Protein AF-A0A1Y0Z8M2-F1 (afdb_monomer)

Organism: NCBI:txid270351

Mean predicted aligned error: 17.26 Å

Radius of gyration: 54.61 Å; Cα contacts (8 Å, |Δi|>4): 23; chains: 1; bounding box: 105×29×176 Å

Sequence (165 aa):
MGIDFFASERAARRGDLENGATPEVHPHLAILVRSVVERTARDGLSPVDAGAPPRDWDRLIAHVRAAADEAEATEAEIRRRQAQARSLLRSAHRRLDEAQLYIVAAEDRAQAAQSRAAALIAAAEERAHQAEDAARSALAWLQRTERPETAATASPPVLRARRPG

Foldseek 3Di:
DDDPVVVVVVVVVVVCVVPPPPPPCPVLNVQLVVLLVVVCVVVVPDDADPPHDPVSVVVSVVSSVVSSVVSVVVVVVVVVVVVVVVVVVVVVVVVVVVVVVVVVVVVVVVVVVVVVVVVVVVVVVVVVVVVVVVVVVVVVVVVVVVPPPPPPPPDDDDDDDDDDD

Secondary structure (DSSP, 8-state):
----HHHHHHHHHHHHHHS-------HHHHHHHHHHHHHHHHTTPPP--TT--HHHHHHHHHHHHHHHHHHHHHHHHHHHHHHHHHHHHHHHHHHHHHHHHHHHHHHHHHHHHHHHHHHHHHHHHHHHHHHHHHHHHHHHHHHHHTTTSSSTT-PPP---PPP--

Structure (mmCIF, N/CA/C/O backbone):
data_AF-A0A1Y0Z8M2-F1
#
_entry.id   AF-A0A1Y0Z8M2-F1
#
loop_
_atom_site.group_PDB
_atom_site.id
_atom_site.type_symbol
_atom_site.label_atom_id
_atom_site.label_alt_id
_atom_site.label_comp_id
_atom_site.label_asym_id
_atom_site.label_entity_id
_atom_site.label_seq_id
_atom_site.pdbx_PDB_ins_code
_atom_site.Cartn_x
_atom_site.Cartn_y
_atom_site.Cartn_z
_atom_site.occupancy
_atom_site.B_iso_or_equiv
_atom_site.auth_seq_id
_atom_site.auth_comp_id
_atom_site.auth_asym_id
_atom_site.auth_atom_id
_atom_site.pdbx_PDB_model_num
ATOM 1 N N . MET A 1 1 ? 25.677 -1.700 -78.360 1.00 43.00 1 MET A N 1
ATOM 2 C CA . MET A 1 1 ? 25.775 -0.447 -77.585 1.00 43.00 1 MET A CA 1
ATOM 3 C C . MET A 1 1 ? 25.278 -0.748 -76.183 1.00 43.00 1 MET A C 1
ATOM 5 O O . MET A 1 1 ? 24.105 -1.060 -76.040 1.00 43.00 1 MET A O 1
ATOM 9 N N . GLY A 1 2 ? 26.176 -0.817 -75.197 1.00 48.88 2 GLY A N 1
ATOM 10 C CA . GLY A 1 2 ? 25.817 -1.152 -73.817 1.00 48.88 2 GLY A CA 1
ATOM 11 C C . GLY A 1 2 ? 25.321 0.094 -73.098 1.00 48.88 2 GLY A C 1
ATOM 12 O O . GLY A 1 2 ? 26.045 1.082 -73.036 1.00 48.88 2 GLY A O 1
ATOM 13 N N . ILE A 1 3 ? 24.082 0.064 -72.615 1.00 53.72 3 ILE A N 1
ATOM 14 C CA . ILE A 1 3 ? 23.533 1.123 -71.771 1.00 53.72 3 ILE A CA 1
ATOM 15 C C . ILE A 1 3 ? 24.282 1.034 -70.444 1.00 53.72 3 ILE A C 1
ATOM 17 O O . ILE A 1 3 ? 24.234 0.007 -69.768 1.00 53.72 3 ILE A O 1
ATOM 21 N N . ASP A 1 4 ? 25.032 2.079 -70.116 1.00 62.38 4 ASP A N 1
ATOM 22 C CA . ASP A 1 4 ? 25.839 2.135 -68.907 1.00 62.38 4 ASP A CA 1
ATOM 23 C C . ASP A 1 4 ? 24.896 2.236 -67.695 1.00 62.38 4 ASP A C 1
ATOM 25 O O . ASP A 1 4 ? 24.341 3.294 -67.388 1.00 62.38 4 ASP A O 1
ATOM 29 N N . PHE A 1 5 ? 24.641 1.096 -67.050 1.00 53.62 5 PHE A N 1
ATOM 30 C CA . PHE A 1 5 ? 23.695 0.934 -65.938 1.00 53.62 5 PHE A CA 1
ATOM 31 C C . PHE A 1 5 ? 23.942 1.962 -64.820 1.00 53.62 5 PHE A C 1
ATOM 33 O O . PHE A 1 5 ? 23.007 2.534 -64.261 1.00 53.62 5 PHE A O 1
ATOM 40 N N . PHE A 1 6 ? 25.211 2.299 -64.578 1.00 48.34 6 PHE A N 1
ATOM 41 C CA . PHE A 1 6 ? 25.618 3.289 -63.583 1.00 48.34 6 PHE A CA 1
ATOM 42 C C . PHE A 1 6 ? 25.370 4.741 -64.012 1.00 48.34 6 PHE A C 1
ATOM 44 O O . PHE A 1 6 ? 25.304 5.637 -63.168 1.00 48.34 6 PHE A O 1
ATOM 51 N N . ALA A 1 7 ? 25.240 5.016 -65.311 1.00 59.31 7 ALA A N 1
ATOM 52 C CA . ALA A 1 7 ? 24.774 6.314 -65.794 1.00 59.31 7 ALA A CA 1
ATOM 53 C C . ALA A 1 7 ? 23.256 6.451 -65.598 1.00 59.31 7 ALA A C 1
ATOM 55 O O . ALA A 1 7 ? 22.792 7.513 -65.187 1.00 59.31 7 ALA A O 1
ATOM 56 N N . SER A 1 8 ? 22.509 5.360 -65.797 1.00 52.97 8 SER A N 1
ATOM 57 C CA . SER A 1 8 ? 21.056 5.314 -65.586 1.00 52.97 8 SER A CA 1
ATOM 58 C C . SER A 1 8 ? 20.680 5.484 -64.108 1.00 52.97 8 SER A C 1
ATOM 60 O O . SER A 1 8 ? 19.805 6.283 -63.786 1.00 52.97 8 SER A O 1
ATOM 62 N N . GLU A 1 9 ? 21.399 4.823 -63.198 1.00 54.69 9 GLU A N 1
ATOM 63 C CA . GLU A 1 9 ? 21.220 4.980 -61.744 1.00 54.69 9 GLU A CA 1
ATOM 64 C C . GLU A 1 9 ? 21.574 6.394 -61.250 1.00 54.69 9 GLU A C 1
ATOM 66 O O . GLU A 1 9 ? 20.886 6.963 -60.400 1.00 54.69 9 GLU A O 1
ATOM 71 N N . ARG A 1 10 ? 22.620 7.018 -61.812 1.00 59.66 10 ARG A N 1
ATOM 72 C CA . ARG A 1 10 ? 22.977 8.409 -61.477 1.00 59.66 10 ARG A CA 1
ATOM 73 C C . ARG A 1 10 ? 21.950 9.417 -61.990 1.00 59.66 10 ARG A C 1
ATOM 75 O O . ARG A 1 10 ? 21.707 10.413 -61.312 1.00 59.66 10 ARG A O 1
ATOM 82 N N . ALA A 1 11 ? 21.345 9.165 -63.149 1.00 55.81 11 ALA A N 1
ATOM 83 C CA . ALA A 1 11 ? 20.264 9.992 -63.677 1.00 55.81 11 ALA A CA 1
ATOM 84 C C . ALA A 1 11 ? 18.986 9.861 -62.830 1.00 55.81 11 ALA A C 1
ATOM 86 O O . ALA A 1 11 ? 18.366 10.876 -62.522 1.00 55.81 11 ALA A O 1
ATOM 87 N N . ALA A 1 12 ? 18.652 8.646 -62.379 1.00 53.41 12 ALA A N 1
ATOM 88 C 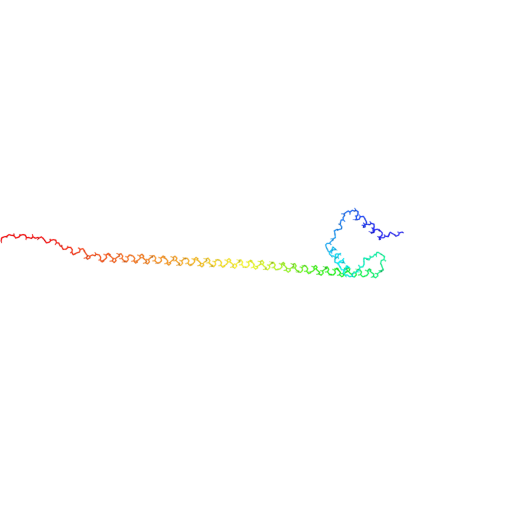CA . ALA A 1 12 ? 17.501 8.393 -61.511 1.00 53.41 12 ALA A CA 1
ATOM 89 C C . ALA A 1 12 ? 17.616 9.134 -60.165 1.00 53.41 12 ALA A C 1
ATOM 91 O O . ALA A 1 12 ? 16.703 9.858 -59.777 1.00 53.41 12 ALA A O 1
ATOM 92 N N . ARG A 1 13 ? 18.786 9.079 -59.511 1.00 53.00 13 ARG A N 1
ATOM 93 C CA . ARG A 1 13 ? 19.020 9.800 -58.243 1.00 53.00 13 ARG A CA 1
ATOM 94 C C . ARG A 1 13 ? 19.018 11.323 -58.375 1.00 53.00 13 ARG A C 1
ATOM 96 O O . ARG A 1 13 ? 18.787 12.014 -57.389 1.00 53.00 13 ARG A O 1
ATOM 103 N N . ARG A 1 14 ? 19.303 11.858 -59.567 1.00 47.12 14 ARG A N 1
ATOM 104 C CA . ARG A 1 14 ? 19.239 13.305 -59.818 1.00 47.12 14 ARG A CA 1
ATOM 105 C C . ARG A 1 14 ? 17.790 13.789 -59.934 1.00 47.12 14 ARG A C 1
ATOM 107 O O . ARG A 1 14 ? 17.505 14.886 -59.475 1.00 47.12 14 ARG A O 1
ATOM 114 N N . GLY A 1 15 ? 16.893 12.954 -60.468 1.00 46.19 15 GLY A N 1
ATOM 115 C CA . GLY A 1 15 ? 15.453 13.236 -60.521 1.00 46.19 15 GLY A CA 1
ATOM 116 C C . GLY A 1 15 ? 14.773 13.210 -59.147 1.00 46.19 15 GLY A C 1
ATOM 117 O O . GLY A 1 15 ? 13.904 14.037 -58.879 1.00 46.19 15 GLY A O 1
ATOM 118 N N . ASP A 1 16 ? 15.225 12.335 -58.244 1.00 44.75 16 ASP A N 1
ATOM 119 C CA . ASP A 1 16 ? 14.683 12.222 -56.878 1.00 44.75 16 ASP A CA 1
ATOM 120 C C . ASP A 1 16 ? 15.095 13.366 -55.935 1.00 44.75 16 ASP A C 1
ATOM 122 O O . ASP A 1 16 ? 14.507 13.523 -54.872 1.00 44.75 16 ASP A O 1
ATOM 126 N N . LEU A 1 17 ? 16.089 14.184 -56.303 1.00 45.94 17 LEU A N 1
ATOM 127 C CA . LEU A 1 17 ? 16.450 15.400 -55.559 1.00 45.94 17 LEU A CA 1
ATOM 128 C C . LEU A 1 17 ? 15.701 16.648 -56.060 1.00 45.94 17 LEU A C 1
ATOM 130 O O . LEU 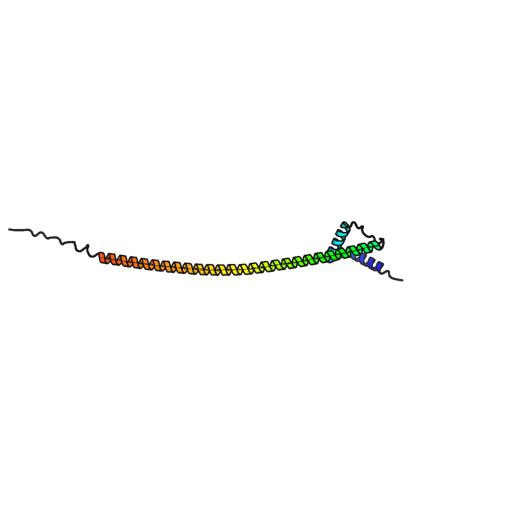A 1 17 ? 15.609 17.631 -55.327 1.00 45.94 17 LEU A O 1
ATOM 134 N N . GLU A 1 18 ? 15.172 16.623 -57.289 1.00 45.62 18 GLU A N 1
ATOM 135 C CA . GLU A 1 18 ? 14.384 17.723 -57.870 1.00 45.62 18 GLU A CA 1
ATOM 136 C C . GLU A 1 18 ? 12.892 17.620 -57.519 1.00 45.62 18 GLU A C 1
ATOM 138 O O . GLU A 1 18 ? 12.228 18.638 -57.323 1.00 45.62 18 GLU A O 1
ATOM 143 N N . ASN A 1 19 ? 12.374 16.403 -57.342 1.00 40.06 19 ASN A N 1
ATOM 144 C CA . ASN A 1 19 ? 11.114 16.177 -56.643 1.00 40.06 19 ASN A CA 1
ATOM 145 C C . ASN A 1 19 ? 11.421 16.110 -55.151 1.00 40.06 19 ASN A C 1
ATOM 147 O O . ASN A 1 19 ? 12.107 15.194 -54.731 1.00 40.06 19 ASN A O 1
ATOM 151 N N . GLY A 1 20 ? 10.927 17.054 -54.347 1.00 40.16 20 GLY A N 1
ATOM 152 C CA . GLY A 1 20 ? 11.180 17.166 -52.901 1.00 40.16 20 GLY A CA 1
ATOM 153 C C . GLY A 1 20 ? 10.669 16.012 -52.020 1.00 40.16 20 GLY A C 1
ATOM 154 O O . GLY A 1 20 ? 10.135 16.256 -50.940 1.00 40.16 20 GLY A O 1
ATOM 155 N N . ALA A 1 21 ? 10.823 14.763 -52.449 1.00 42.16 21 ALA A N 1
ATOM 156 C CA . ALA A 1 21 ? 10.791 13.598 -51.596 1.00 42.16 21 ALA A CA 1
ATOM 157 C C . ALA A 1 21 ? 12.076 13.615 -50.767 1.00 42.16 21 ALA A C 1
ATOM 159 O O . ALA A 1 21 ? 13.117 13.092 -51.161 1.00 42.16 21 ALA A O 1
ATOM 160 N N . THR A 1 22 ? 12.009 14.240 -49.592 1.00 43.69 22 THR A N 1
ATOM 161 C CA . THR A 1 22 ? 12.954 13.916 -48.525 1.00 43.69 22 THR A CA 1
ATOM 162 C C . THR A 1 22 ? 12.969 12.394 -48.419 1.00 43.69 22 THR A C 1
ATOM 164 O O . THR A 1 22 ? 11.898 11.832 -48.163 1.00 43.69 22 THR A O 1
ATOM 167 N N . PRO A 1 23 ? 14.105 11.709 -48.652 1.00 51.00 23 PRO A N 1
ATOM 168 C CA . PRO A 1 23 ? 14.139 10.276 -48.443 1.00 51.00 23 PRO A CA 1
ATOM 169 C C . PRO A 1 23 ? 13.684 10.064 -47.003 1.00 51.00 23 PRO A C 1
ATOM 171 O O . PRO A 1 23 ? 14.229 10.698 -46.096 1.00 51.00 23 PRO A O 1
ATOM 174 N N . GLU A 1 24 ? 12.645 9.254 -46.789 1.00 48.84 24 GLU A N 1
ATOM 175 C CA . GLU A 1 24 ? 12.340 8.736 -45.461 1.00 48.84 24 GLU A CA 1
ATOM 176 C C . GLU A 1 24 ? 13.576 7.946 -45.047 1.00 48.84 24 GLU A C 1
ATOM 178 O O . GLU A 1 24 ? 13.742 6.766 -45.361 1.00 48.84 24 GLU A O 1
ATOM 183 N N . VAL A 1 25 ? 14.526 8.642 -44.425 1.00 53.25 25 VAL A N 1
ATOM 184 C CA . VAL A 1 25 ? 15.714 8.031 -43.869 1.00 53.25 25 VAL A CA 1
ATOM 185 C C . VAL A 1 25 ? 15.176 7.185 -42.736 1.00 53.25 25 VAL A C 1
ATOM 187 O O . VAL A 1 25 ? 14.870 7.691 -41.656 1.00 53.25 25 VAL A O 1
ATOM 190 N N . HIS A 1 26 ? 14.990 5.900 -43.033 1.00 54.88 26 HIS A N 1
ATOM 191 C CA . HIS A 1 26 ? 14.544 4.899 -42.083 1.00 54.88 26 HIS A CA 1
ATOM 192 C C . HIS A 1 26 ? 15.325 5.136 -40.781 1.00 54.88 26 HIS A C 1
ATOM 194 O O . HIS A 1 26 ? 16.544 5.299 -40.854 1.00 54.88 26 HIS A O 1
ATOM 200 N N . PRO A 1 27 ? 14.692 5.213 -39.600 1.00 63.28 27 PRO A N 1
ATOM 201 C CA . PRO A 1 27 ? 15.346 5.694 -38.377 1.00 63.28 27 PRO A CA 1
ATOM 202 C C . PRO A 1 27 ? 16.666 4.968 -38.063 1.00 63.28 27 PRO A C 1
ATOM 204 O O . PRO A 1 27 ? 17.610 5.586 -37.578 1.00 63.28 27 PRO A O 1
ATOM 207 N N . HIS A 1 28 ? 16.780 3.691 -38.442 1.00 58.62 28 HIS A N 1
ATOM 208 C CA . HIS A 1 28 ? 18.038 2.943 -38.400 1.00 58.62 28 HIS A CA 1
ATOM 209 C C . HIS A 1 28 ? 19.130 3.541 -39.297 1.00 58.62 28 HIS A C 1
ATOM 211 O O . HIS A 1 28 ? 20.245 3.731 -38.833 1.00 58.62 28 HIS A O 1
ATOM 217 N N . LEU A 1 29 ? 18.832 3.903 -40.546 1.00 67.69 29 LEU A N 1
ATOM 218 C CA . LEU A 1 29 ? 19.782 4.556 -41.454 1.00 67.69 29 LEU A CA 1
ATOM 219 C C . LEU A 1 29 ? 20.247 5.912 -40.916 1.00 67.69 29 LEU A C 1
ATOM 221 O O . LEU A 1 29 ? 21.427 6.226 -41.027 1.00 67.69 29 LEU A O 1
ATOM 225 N N . ALA A 1 30 ? 19.368 6.690 -40.281 1.00 71.75 30 ALA A N 1
ATOM 226 C CA . ALA A 1 30 ? 19.747 7.977 -39.694 1.00 71.75 30 ALA A CA 1
ATOM 227 C C . ALA A 1 30 ? 20.738 7.797 -38.531 1.00 71.75 30 ALA A C 1
ATOM 229 O O . ALA A 1 30 ? 21.724 8.528 -38.424 1.00 71.75 30 ALA A O 1
ATOM 230 N N . ILE A 1 31 ? 20.503 6.788 -37.686 1.00 73.50 31 ILE A N 1
ATOM 231 C CA . ILE A 1 31 ? 21.391 6.427 -36.573 1.00 73.50 31 ILE A CA 1
ATOM 232 C C . ILE A 1 31 ? 22.732 5.906 -37.098 1.00 73.50 31 ILE A C 1
ATOM 234 O O . ILE A 1 31 ? 23.782 6.316 -36.605 1.00 73.50 31 ILE A O 1
ATOM 238 N N . LEU A 1 32 ? 22.707 5.056 -38.126 1.00 69.38 32 LEU A N 1
ATOM 239 C CA . LEU A 1 32 ? 23.904 4.520 -38.773 1.00 69.38 32 LEU A CA 1
ATOM 240 C C . LEU A 1 32 ? 24.751 5.625 -39.397 1.00 69.38 32 LEU A C 1
ATOM 242 O O . LEU A 1 32 ? 25.940 5.715 -39.111 1.00 69.38 32 LEU A O 1
ATOM 246 N N . VAL A 1 33 ? 24.139 6.505 -40.192 1.00 74.75 33 VAL A N 1
ATOM 247 C CA . VAL A 1 33 ? 24.823 7.645 -40.817 1.00 74.75 33 VAL A CA 1
ATOM 248 C C . VAL A 1 33 ? 25.433 8.547 -39.750 1.00 74.75 33 VAL A C 1
ATOM 250 O O . VAL A 1 33 ? 26.597 8.922 -39.864 1.00 74.75 33 VAL A O 1
ATOM 253 N N . ARG A 1 34 ? 24.698 8.844 -38.673 1.00 75.75 34 ARG A N 1
ATOM 254 C CA . ARG A 1 34 ? 25.226 9.643 -37.564 1.00 75.75 34 ARG A CA 1
ATOM 255 C C . ARG A 1 34 ? 26.402 8.957 -36.858 1.00 75.75 34 ARG A C 1
ATOM 257 O O . ARG A 1 34 ? 27.405 9.618 -36.609 1.00 75.75 34 ARG A O 1
ATOM 264 N N . SER A 1 35 ? 26.307 7.658 -36.572 1.00 70.75 35 SER A N 1
ATOM 265 C CA . SER A 1 35 ? 27.380 6.884 -35.929 1.00 70.75 35 SER A CA 1
ATOM 266 C C . SER A 1 35 ? 28.639 6.831 -36.803 1.00 70.75 35 SER A C 1
ATOM 268 O O . SER A 1 35 ? 29.742 7.098 -36.327 1.00 70.75 35 SER A O 1
ATOM 270 N N . VAL A 1 36 ? 28.473 6.610 -38.112 1.00 71.75 36 VAL A N 1
ATOM 271 C CA . VAL A 1 36 ? 29.564 6.662 -39.097 1.00 71.75 36 VAL A CA 1
ATOM 272 C C . VAL A 1 36 ? 30.214 8.043 -39.125 1.00 71.75 36 VAL A C 1
ATOM 274 O O . VAL A 1 36 ? 31.437 8.128 -39.094 1.00 71.75 36 VAL A O 1
ATOM 277 N N . VAL A 1 37 ? 29.432 9.126 -39.139 1.00 72.62 37 VAL A N 1
ATOM 278 C CA . VAL A 1 37 ? 29.959 10.503 -39.143 1.00 72.62 37 VAL A CA 1
ATOM 279 C C . VAL A 1 37 ? 30.726 10.814 -37.854 1.00 72.62 37 VAL A C 1
ATOM 281 O O . VAL A 1 37 ? 31.843 11.326 -37.916 1.00 72.62 37 VAL A O 1
ATOM 284 N N . GLU A 1 38 ? 30.173 10.472 -36.688 1.00 74.31 38 GLU A N 1
ATOM 285 C CA . GLU A 1 38 ? 30.825 10.699 -35.391 1.00 74.31 38 GLU A CA 1
ATOM 286 C C . GLU A 1 38 ? 32.130 9.904 -35.256 1.00 74.31 38 GLU A C 1
ATOM 288 O O . GLU A 1 38 ? 33.116 10.405 -34.708 1.00 74.31 38 GLU A O 1
ATOM 293 N N . ARG A 1 39 ? 32.169 8.680 -35.782 1.00 67.75 39 ARG A N 1
ATOM 294 C CA . ARG A 1 39 ? 33.352 7.821 -35.728 1.00 67.75 39 ARG A CA 1
ATOM 295 C C . ARG A 1 39 ? 34.405 8.211 -36.774 1.00 67.75 39 ARG A C 1
ATOM 297 O O . ARG A 1 39 ? 35.587 8.246 -36.448 1.00 67.75 39 ARG A O 1
ATOM 304 N N . THR A 1 40 ? 33.991 8.630 -37.970 1.00 67.50 40 THR A N 1
ATOM 305 C CA . THR A 1 40 ? 34.881 9.186 -39.010 1.00 67.50 40 THR A CA 1
ATOM 306 C C . THR A 1 40 ? 35.575 10.450 -38.493 1.00 67.50 40 THR A C 1
ATOM 308 O O . THR A 1 40 ? 36.778 10.623 -38.697 1.00 67.50 40 THR A O 1
ATOM 311 N N . ALA A 1 41 ? 34.845 11.289 -37.748 1.00 68.44 41 ALA A N 1
ATOM 312 C CA . ALA A 1 41 ? 35.386 12.476 -37.090 1.00 68.44 41 ALA A CA 1
ATOM 313 C C . ALA A 1 41 ? 36.370 12.144 -35.951 1.00 68.44 41 ALA A C 1
ATOM 315 O O . ALA A 1 41 ? 37.373 12.840 -35.802 1.00 68.44 41 ALA A O 1
ATOM 316 N N . ARG A 1 42 ? 36.125 11.081 -35.166 1.00 68.19 42 ARG A N 1
ATOM 317 C CA . ARG A 1 42 ? 37.069 10.609 -34.129 1.00 68.19 42 ARG A CA 1
ATOM 318 C C . ARG A 1 42 ? 38.348 10.015 -34.716 1.00 68.19 42 ARG A C 1
ATOM 320 O O . ARG A 1 42 ? 39.422 10.257 -34.175 1.00 68.19 42 ARG A O 1
ATOM 327 N N . ASP A 1 43 ? 38.230 9.275 -35.814 1.00 68.94 43 ASP A N 1
ATOM 328 C CA . ASP A 1 43 ? 39.348 8.558 -36.439 1.00 68.94 43 ASP A CA 1
ATOM 329 C C . ASP A 1 43 ? 40.132 9.424 -37.450 1.00 68.94 43 ASP A C 1
ATOM 331 O O . ASP A 1 43 ? 41.113 8.957 -38.034 1.00 68.94 43 ASP A O 1
ATOM 335 N N . GLY A 1 44 ? 39.719 10.681 -37.664 1.00 63.50 44 GLY A N 1
ATOM 336 C CA . GLY A 1 44 ? 40.411 11.649 -38.524 1.00 63.50 44 GLY A CA 1
ATOM 337 C C . GLY A 1 44 ? 40.425 11.273 -40.009 1.00 63.50 44 GLY A C 1
ATOM 338 O O . GLY A 1 44 ? 41.355 11.631 -40.732 1.00 63.50 44 GLY A O 1
ATOM 339 N N . LEU A 1 45 ? 39.429 10.515 -40.469 1.00 60.88 45 LEU A N 1
ATOM 340 C CA . LEU A 1 45 ? 39.354 10.042 -41.850 1.00 60.88 45 LEU A CA 1
ATOM 341 C C . LEU A 1 45 ? 38.842 11.160 -42.768 1.00 60.88 45 LEU A C 1
ATOM 343 O O . LEU A 1 45 ? 37.785 11.735 -42.517 1.00 60.88 45 LEU A O 1
ATOM 347 N N . SER A 1 46 ? 39.582 11.466 -43.841 1.00 58.69 46 SER A N 1
ATOM 348 C CA . SER A 1 46 ? 39.098 12.393 -44.874 1.00 58.69 46 SER A CA 1
ATOM 349 C C . SER A 1 46 ? 37.943 11.774 -45.670 1.00 58.69 46 SER A C 1
ATOM 351 O O . SER A 1 46 ? 37.946 10.556 -45.877 1.00 58.69 46 SER A O 1
ATOM 353 N N . PRO A 1 47 ? 36.974 12.587 -46.138 1.00 59.38 47 PRO A N 1
ATOM 354 C CA . PRO A 1 47 ? 35.929 12.128 -47.046 1.00 59.38 47 PRO A CA 1
ATOM 355 C C . PRO A 1 47 ? 36.556 11.415 -48.248 1.00 59.38 47 PRO A C 1
ATOM 357 O O . PRO A 1 47 ? 37.449 11.953 -48.898 1.00 59.38 47 PRO A O 1
ATOM 360 N N . VAL A 1 48 ? 36.123 10.183 -48.513 1.00 58.09 48 VAL A N 1
ATOM 361 C CA . VAL A 1 48 ? 36.637 9.389 -49.633 1.00 58.09 48 VAL A CA 1
ATOM 362 C C . VAL A 1 48 ? 35.996 9.912 -50.919 1.00 58.09 48 VA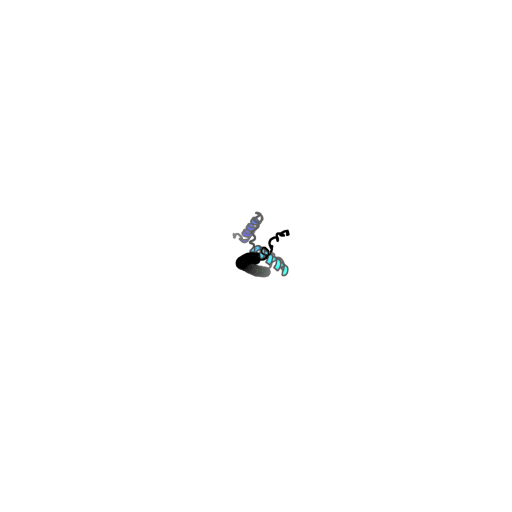L A C 1
ATOM 364 O O . VAL A 1 48 ? 34.805 9.705 -51.151 1.00 58.09 48 VAL A O 1
ATOM 367 N N . ASP A 1 49 ? 36.776 10.612 -51.744 1.00 58.69 49 ASP A N 1
ATOM 368 C CA . ASP A 1 49 ? 36.345 11.064 -53.069 1.00 58.69 49 ASP A CA 1
ATOM 369 C C . ASP A 1 49 ? 36.176 9.882 -54.036 1.00 58.69 49 ASP A C 1
ATOM 371 O O . ASP A 1 49 ? 36.838 8.851 -53.926 1.00 58.69 49 ASP A O 1
ATOM 375 N N . ALA A 1 50 ? 35.338 10.050 -55.063 1.00 57.31 50 ALA A N 1
ATOM 376 C CA . ALA A 1 50 ? 35.066 9.019 -56.075 1.00 57.31 50 ALA A CA 1
ATOM 377 C C . ALA A 1 50 ? 36.318 8.525 -56.844 1.00 57.31 50 ALA A C 1
ATOM 379 O O . ALA A 1 50 ? 36.254 7.497 -57.515 1.00 57.31 50 ALA A O 1
ATOM 380 N N . GLY A 1 51 ? 37.443 9.247 -56.755 1.00 56.94 51 GLY A N 1
ATOM 381 C CA . GLY A 1 51 ? 38.744 8.878 -57.326 1.00 56.94 51 GLY A CA 1
ATOM 382 C C . GLY A 1 51 ? 39.724 8.226 -56.343 1.00 56.94 51 GLY A C 1
ATOM 383 O O . GLY A 1 51 ? 40.885 8.029 -56.702 1.00 56.94 51 GLY A O 1
ATOM 384 N N . ALA A 1 52 ? 39.303 7.925 -55.112 1.00 57.94 52 ALA A N 1
ATOM 385 C CA . ALA A 1 52 ? 40.175 7.352 -54.094 1.00 57.94 52 ALA A CA 1
ATOM 386 C C . ALA A 1 52 ? 40.625 5.920 -54.448 1.00 57.94 52 ALA A C 1
ATOM 388 O O . ALA A 1 52 ? 39.842 5.142 -55.013 1.00 57.94 52 ALA A O 1
ATOM 389 N N . PRO A 1 53 ? 41.874 5.543 -54.114 1.00 60.47 53 PRO A N 1
ATOM 390 C CA . PRO A 1 53 ? 42.389 4.211 -54.391 1.00 60.47 53 PRO A CA 1
ATOM 391 C C . PRO A 1 53 ? 41.566 3.127 -53.660 1.00 60.47 53 PRO A C 1
ATOM 393 O O . PRO A 1 53 ? 41.075 3.363 -52.557 1.00 60.47 53 PRO A O 1
ATOM 396 N N . PRO A 1 54 ? 41.448 1.903 -54.216 1.00 63.56 54 PRO A N 1
ATOM 397 C CA . PRO A 1 54 ? 40.572 0.841 -53.692 1.00 63.56 54 PRO A CA 1
ATOM 398 C C . PRO A 1 54 ? 40.710 0.529 -52.190 1.00 63.56 54 PRO A C 1
ATOM 400 O O . PRO A 1 54 ? 39.727 0.185 -51.542 1.00 63.56 54 PRO A O 1
ATOM 403 N N . ARG A 1 55 ? 41.908 0.701 -51.613 1.00 63.50 55 ARG A N 1
ATOM 404 C CA . ARG A 1 55 ? 42.174 0.460 -50.181 1.00 63.50 55 ARG A CA 1
ATOM 405 C C . ARG A 1 55 ? 41.421 1.417 -49.247 1.00 63.50 55 ARG A C 1
ATOM 407 O O . ARG A 1 55 ? 41.120 1.041 -48.116 1.00 63.50 55 ARG A O 1
ATOM 414 N N . ASP A 1 56 ? 41.095 2.621 -49.711 1.00 70.62 56 ASP A N 1
ATOM 415 C CA . ASP A 1 56 ? 40.351 3.604 -48.916 1.00 70.62 56 ASP A CA 1
ATOM 416 C C . ASP A 1 56 ? 38.853 3.263 -48.863 1.00 70.62 56 ASP A C 1
ATOM 418 O O . ASP A 1 56 ? 38.195 3.501 -47.848 1.00 70.62 56 ASP A O 1
ATOM 422 N N . TRP A 1 57 ? 38.335 2.589 -49.898 1.00 76.75 57 TRP A N 1
ATOM 423 C CA . TRP A 1 57 ? 36.979 2.034 -49.910 1.00 76.75 57 TRP A CA 1
ATOM 424 C C . TRP A 1 57 ? 36.824 0.861 -48.944 1.00 76.75 57 TRP A C 1
ATOM 426 O O . TRP A 1 57 ? 35.848 0.824 -48.197 1.00 76.75 57 TRP A O 1
ATOM 436 N N . ASP A 1 58 ? 37.796 -0.054 -48.888 1.00 80.19 58 ASP A N 1
ATOM 437 C CA . ASP A 1 58 ? 37.779 -1.166 -47.926 1.00 80.19 58 ASP A CA 1
ATOM 438 C C . ASP A 1 58 ? 37.762 -0.655 -46.478 1.00 80.19 58 ASP A C 1
ATOM 440 O O . ASP A 1 58 ? 37.008 -1.156 -45.636 1.00 80.19 58 ASP A O 1
ATOM 444 N N . ARG A 1 59 ? 38.546 0.395 -46.192 1.00 79.69 59 ARG A N 1
ATOM 445 C CA . ARG A 1 59 ? 38.581 1.044 -44.875 1.00 79.69 59 ARG A CA 1
ATOM 446 C C . ARG A 1 59 ? 37.242 1.694 -44.526 1.00 79.69 59 ARG A C 1
ATOM 448 O O . ARG A 1 59 ? 36.776 1.535 -43.399 1.00 79.69 59 ARG A O 1
ATOM 455 N N . LEU A 1 60 ? 36.609 2.383 -45.476 1.00 80.38 60 LEU A N 1
ATOM 456 C CA . LEU A 1 60 ? 35.289 2.985 -45.279 1.00 80.38 60 LEU A CA 1
ATOM 457 C C . LEU A 1 60 ? 34.208 1.918 -45.058 1.00 80.38 60 LEU A C 1
ATOM 459 O O . LEU A 1 60 ? 33.400 2.044 -44.141 1.00 80.38 60 LEU A O 1
ATOM 463 N N . ILE A 1 61 ? 34.216 0.839 -45.845 1.00 82.56 61 ILE A N 1
ATOM 464 C CA . ILE A 1 61 ? 33.272 -0.278 -45.694 1.00 82.56 61 ILE A CA 1
ATOM 465 C C . ILE A 1 61 ? 33.434 -0.933 -44.318 1.00 82.56 61 ILE A C 1
ATOM 467 O O . ILE A 1 61 ? 32.434 -1.197 -43.649 1.00 82.56 61 ILE A O 1
ATOM 471 N N . ALA A 1 62 ? 34.670 -1.162 -43.865 1.00 83.81 62 ALA A N 1
ATOM 472 C CA . ALA A 1 62 ? 34.935 -1.688 -42.526 1.00 83.81 62 ALA A CA 1
ATOM 473 C C . ALA A 1 62 ? 34.404 -0.750 -41.430 1.00 83.81 62 ALA A C 1
ATOM 475 O O . ALA A 1 62 ? 33.820 -1.208 -40.449 1.00 83.81 62 ALA A O 1
ATOM 476 N N . HIS A 1 63 ? 34.546 0.561 -41.622 1.00 80.56 63 HIS A N 1
ATOM 477 C CA . HIS A 1 63 ? 34.073 1.569 -40.681 1.00 80.56 63 HIS A CA 1
ATOM 478 C C . HIS A 1 63 ? 32.541 1.635 -40.608 1.00 80.56 63 HIS A C 1
ATOM 480 O O . HIS A 1 63 ? 31.977 1.673 -39.516 1.00 80.56 63 HIS A O 1
ATOM 486 N N . VAL A 1 64 ? 31.858 1.588 -41.757 1.00 85.38 64 VAL A N 1
ATOM 487 C CA . VAL A 1 64 ? 30.390 1.538 -41.824 1.00 85.38 64 VAL A CA 1
ATOM 488 C C . VAL A 1 64 ? 29.853 0.262 -41.183 1.00 85.38 64 VAL A C 1
ATOM 490 O O . VAL A 1 64 ? 28.883 0.332 -40.433 1.00 85.38 64 VAL A O 1
ATOM 493 N N . ARG A 1 65 ? 30.498 -0.889 -41.415 1.00 86.25 65 ARG A N 1
ATOM 494 C CA . ARG A 1 65 ? 30.130 -2.155 -40.758 1.00 86.25 65 ARG A CA 1
ATOM 495 C C . ARG A 1 65 ? 30.282 -2.068 -39.241 1.00 86.25 65 ARG A C 1
ATOM 497 O O . ARG A 1 65 ? 29.336 -2.372 -38.530 1.00 86.25 65 ARG A O 1
ATOM 504 N N . ALA A 1 66 ? 31.409 -1.556 -38.753 1.00 84.75 66 ALA A N 1
ATOM 505 C CA . ALA A 1 66 ? 31.635 -1.404 -37.318 1.00 84.75 66 ALA A CA 1
ATOM 506 C C . ALA A 1 66 ? 30.646 -0.419 -36.663 1.00 84.75 66 ALA A C 1
ATOM 508 O O . ALA A 1 66 ? 30.151 -0.668 -35.566 1.00 84.75 66 ALA A O 1
ATOM 509 N N . ALA A 1 67 ? 30.313 0.683 -37.343 1.00 81.31 67 ALA A N 1
ATOM 510 C CA . ALA A 1 67 ? 29.277 1.609 -36.888 1.00 81.31 67 ALA A CA 1
ATOM 511 C C . ALA A 1 67 ? 27.878 0.970 -36.891 1.00 81.31 67 ALA A C 1
ATOM 513 O O . ALA A 1 67 ? 27.052 1.311 -36.042 1.00 81.31 67 ALA A O 1
ATOM 514 N N . ALA A 1 68 ? 27.617 0.045 -37.820 1.00 83.31 68 ALA A N 1
ATOM 515 C CA . ALA A 1 68 ? 26.379 -0.718 -37.854 1.00 83.31 68 ALA A CA 1
ATOM 516 C C . ALA A 1 68 ? 26.249 -1.705 -36.703 1.00 83.31 68 ALA A C 1
ATOM 518 O O . ALA A 1 68 ? 25.220 -1.696 -36.025 1.00 83.31 68 ALA A O 1
ATOM 519 N N . ASP A 1 69 ? 27.312 -2.448 -36.415 1.00 87.00 69 ASP A N 1
ATOM 520 C CA . ASP A 1 69 ? 27.359 -3.362 -35.274 1.00 87.00 69 ASP A CA 1
ATOM 521 C C . ASP A 1 69 ? 27.163 -2.599 -33.946 1.00 87.00 69 ASP A C 1
ATOM 523 O O . ASP A 1 69 ? 26.421 -3.034 -33.063 1.00 87.00 69 ASP A O 1
ATOM 527 N N . GLU A 1 70 ? 27.765 -1.411 -33.807 1.00 86.56 70 GLU A N 1
ATOM 528 C CA . GLU A 1 70 ? 27.589 -0.548 -32.628 1.00 86.56 70 GLU A CA 1
ATOM 529 C C . GLU A 1 70 ? 26.171 0.021 -32.501 1.00 86.56 70 GLU A C 1
ATOM 531 O O . GLU A 1 70 ? 25.634 0.113 -31.390 1.00 86.56 70 GLU A O 1
ATOM 536 N N . ALA A 1 71 ? 25.551 0.406 -33.619 1.00 84.94 71 ALA A N 1
ATOM 537 C CA . ALA A 1 71 ? 24.173 0.886 -33.626 1.00 84.94 71 ALA A CA 1
ATOM 538 C C . ALA A 1 71 ? 23.200 -0.229 -33.218 1.00 84.94 71 ALA A C 1
ATOM 540 O O . ALA A 1 71 ? 22.332 0.002 -32.374 1.00 84.94 71 ALA A O 1
ATOM 541 N N . GLU A 1 72 ? 23.384 -1.442 -33.746 1.00 87.00 72 GLU A N 1
ATOM 542 C CA . GLU A 1 72 ? 22.577 -2.606 -33.375 1.00 87.00 72 GLU A CA 1
ATOM 543 C C . GLU A 1 72 ? 22.762 -2.968 -31.893 1.00 87.00 72 GLU A C 1
ATOM 545 O O . GLU A 1 72 ? 21.777 -3.160 -31.173 1.00 87.00 72 GLU A O 1
ATOM 550 N N . ALA A 1 73 ? 24.004 -2.970 -31.396 1.00 89.81 73 ALA A N 1
ATOM 551 C CA . ALA A 1 73 ? 24.295 -3.219 -29.985 1.00 89.81 73 ALA A CA 1
ATOM 552 C C . ALA A 1 73 ? 23.656 -2.164 -29.064 1.00 89.81 73 ALA A C 1
ATOM 554 O O . ALA A 1 73 ? 23.070 -2.498 -28.028 1.00 89.81 73 ALA A O 1
ATOM 555 N N . THR A 1 74 ? 23.723 -0.889 -29.455 1.00 90.44 74 THR A N 1
ATOM 556 C CA . THR A 1 74 ? 23.095 0.214 -28.714 1.00 90.44 74 THR A CA 1
ATOM 557 C C . THR A 1 74 ? 21.582 0.049 -28.674 1.00 90.44 74 THR A C 1
ATOM 559 O O . THR A 1 74 ? 20.957 0.215 -27.624 1.00 90.44 74 THR A O 1
ATOM 562 N N . GLU A 1 75 ? 20.973 -0.311 -29.798 1.00 89.12 75 GLU A N 1
ATOM 563 C CA . GLU A 1 75 ? 19.537 -0.520 -29.863 1.00 89.12 75 GLU A CA 1
ATOM 564 C C . GLU A 1 75 ? 19.091 -1.729 -29.033 1.00 89.12 75 GLU A C 1
ATOM 566 O O . GLU A 1 75 ? 18.098 -1.644 -28.304 1.00 89.12 75 GLU A O 1
ATOM 571 N N . ALA A 1 76 ? 19.845 -2.829 -29.071 1.00 93.00 76 ALA A N 1
ATOM 572 C CA . ALA A 1 76 ? 19.597 -3.991 -28.226 1.00 93.00 76 ALA A CA 1
ATOM 573 C C . ALA A 1 76 ? 19.628 -3.618 -26.732 1.00 93.00 76 ALA A C 1
ATOM 575 O O . ALA A 1 76 ? 18.738 -4.019 -25.974 1.00 93.00 76 ALA A O 1
ATOM 576 N N . GLU A 1 77 ? 20.587 -2.789 -26.314 1.00 94.12 77 GLU A N 1
ATOM 577 C CA . GLU A 1 77 ? 20.672 -2.289 -24.939 1.00 94.12 77 GLU A CA 1
ATOM 578 C C . GLU A 1 77 ? 19.501 -1.356 -24.585 1.00 94.12 77 GLU A C 1
ATOM 580 O O . GLU A 1 77 ? 18.920 -1.476 -23.502 1.00 94.12 77 GLU A O 1
ATOM 585 N N . ILE A 1 78 ? 19.074 -0.475 -25.497 1.00 94.62 78 ILE A N 1
ATOM 586 C CA . ILE A 1 78 ? 17.879 0.363 -25.298 1.00 94.62 78 ILE A CA 1
ATOM 587 C C . ILE A 1 78 ? 16.640 -0.517 -25.106 1.00 94.62 78 ILE A C 1
ATOM 589 O O . ILE A 1 78 ? 15.892 -0.321 -24.142 1.00 94.62 78 ILE A O 1
ATOM 593 N N . ARG A 1 79 ? 16.431 -1.518 -25.970 1.00 95.81 79 ARG A N 1
ATOM 594 C CA . ARG A 1 79 ? 15.301 -2.456 -25.855 1.00 95.81 79 ARG A CA 1
ATOM 595 C C . ARG A 1 79 ? 15.353 -3.224 -24.532 1.00 95.81 79 ARG A C 1
ATOM 597 O O . ARG A 1 79 ? 14.323 -3.369 -23.869 1.00 95.81 79 ARG A O 1
ATOM 604 N N . ARG A 1 80 ? 16.543 -3.656 -24.100 1.00 97.25 80 ARG A N 1
ATOM 605 C CA . ARG A 1 80 ? 16.749 -4.328 -22.807 1.00 97.25 80 ARG A CA 1
ATOM 606 C C . ARG A 1 80 ? 16.369 -3.425 -21.635 1.00 97.25 80 ARG A C 1
ATOM 608 O O . ARG A 1 80 ? 15.597 -3.846 -20.771 1.00 97.25 80 ARG A O 1
ATOM 615 N N . ARG A 1 81 ? 16.845 -2.177 -21.621 1.00 97.19 81 ARG A N 1
ATOM 616 C CA . ARG A 1 81 ? 16.506 -1.194 -20.576 1.00 97.19 81 ARG A CA 1
ATOM 617 C C . ARG A 1 81 ? 15.019 -0.874 -20.553 1.00 97.19 81 ARG A C 1
ATOM 619 O O . ARG A 1 81 ? 14.429 -0.808 -19.479 1.00 97.19 81 ARG A O 1
ATOM 626 N N . GLN A 1 82 ? 14.387 -0.736 -21.716 1.00 97.88 82 GLN A N 1
ATOM 627 C CA . GLN A 1 82 ? 12.940 -0.536 -21.809 1.00 97.88 82 GLN A CA 1
ATOM 628 C C . GLN A 1 82 ? 12.161 -1.734 -21.252 1.00 97.88 82 GLN A C 1
ATOM 630 O O . GLN A 1 82 ? 11.192 -1.548 -20.512 1.00 97.88 82 GLN A O 1
ATOM 635 N N . ALA A 1 83 ? 12.584 -2.964 -21.556 1.00 97.38 83 ALA A N 1
ATOM 636 C CA . ALA A 1 83 ? 11.973 -4.170 -21.000 1.00 97.38 83 ALA A CA 1
ATOM 637 C C . ALA A 1 83 ? 12.130 -4.231 -19.471 1.00 97.38 83 ALA A C 1
ATOM 639 O O . ALA A 1 83 ? 11.159 -4.515 -18.763 1.00 97.38 83 ALA 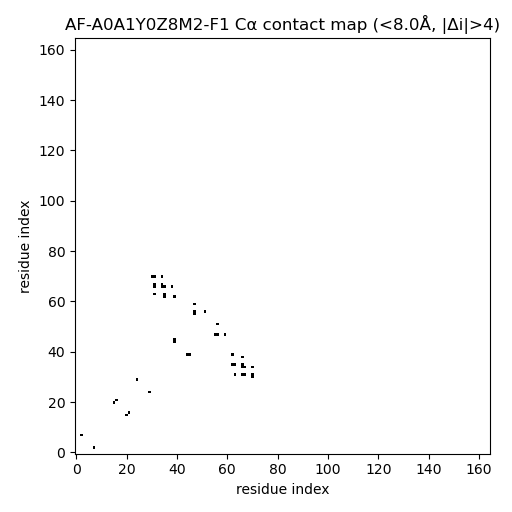A O 1
ATOM 640 N N . GLN A 1 84 ? 13.315 -3.891 -18.957 1.00 98.12 84 GLN A N 1
ATOM 641 C CA . GLN A 1 84 ? 13.576 -3.807 -17.521 1.00 98.12 84 GLN A CA 1
ATOM 642 C C . GLN A 1 84 ? 12.701 -2.740 -16.850 1.00 98.12 84 GLN A C 1
ATOM 644 O O . GLN A 1 84 ? 12.034 -3.042 -15.861 1.00 98.12 84 GLN A O 1
ATOM 649 N N . ALA A 1 85 ? 12.626 -1.530 -17.410 1.00 98.00 85 ALA A N 1
ATOM 650 C CA . ALA A 1 85 ? 11.793 -0.447 -16.889 1.00 98.00 85 ALA A CA 1
ATOM 651 C C . ALA A 1 85 ? 10.307 -0.837 -16.855 1.00 98.00 85 ALA A C 1
ATOM 653 O O . ALA A 1 85 ? 9.645 -0.675 -15.831 1.00 98.00 85 ALA A O 1
ATOM 654 N N . ARG A 1 86 ? 9.789 -1.447 -17.930 1.00 98.25 86 ARG A N 1
ATOM 655 C CA . ARG A 1 86 ? 8.412 -1.972 -17.970 1.00 98.25 86 ARG A CA 1
ATOM 656 C C . ARG A 1 86 ? 8.180 -3.050 -16.913 1.00 98.25 86 ARG A C 1
ATOM 658 O O . ARG A 1 86 ? 7.118 -3.087 -16.298 1.00 98.25 86 ARG A O 1
ATOM 665 N N . SER A 1 87 ? 9.157 -3.926 -16.687 1.00 98.19 87 SER A N 1
ATOM 666 C CA . SER A 1 87 ? 9.068 -4.945 -15.640 1.00 98.19 87 SER A CA 1
ATOM 667 C C . SER A 1 87 ? 9.014 -4.330 -14.242 1.00 98.19 87 SER A C 1
ATOM 669 O O . SER A 1 87 ? 8.192 -4.754 -13.433 1.00 98.19 87 SER A O 1
ATOM 671 N N . LEU A 1 88 ? 9.844 -3.318 -13.974 1.00 98.44 88 LEU A N 1
ATOM 672 C CA . LEU A 1 88 ? 9.858 -2.596 -12.700 1.00 98.44 88 LEU A CA 1
ATOM 673 C C . LEU A 1 88 ? 8.553 -1.834 -12.454 1.00 98.44 88 LEU A C 1
ATOM 675 O O . LEU A 1 88 ? 8.035 -1.858 -11.345 1.00 98.44 88 LEU A O 1
ATOM 679 N N . LEU A 1 89 ? 7.981 -1.207 -13.483 1.00 98.50 89 LEU A N 1
ATOM 680 C CA . LEU A 1 89 ? 6.685 -0.535 -13.362 1.00 98.50 89 LEU A CA 1
ATOM 681 C C . LEU A 1 89 ? 5.561 -1.527 -13.052 1.00 98.50 89 LEU A C 1
ATOM 683 O O . LEU A 1 89 ? 4.747 -1.272 -12.168 1.00 98.50 89 LEU A O 1
ATOM 687 N N . ARG A 1 90 ? 5.543 -2.690 -13.717 1.00 98.38 90 ARG A N 1
ATOM 688 C CA . ARG A 1 90 ? 4.559 -3.746 -13.422 1.00 98.38 90 ARG A CA 1
ATOM 689 C C . ARG A 1 90 ? 4.706 -4.297 -12.007 1.00 98.38 90 ARG A C 1
ATOM 691 O O . ARG A 1 90 ? 3.699 -4.527 -11.346 1.00 98.38 90 ARG A O 1
ATOM 698 N N . SER A 1 91 ? 5.935 -4.510 -11.536 1.00 98.12 91 SER A N 1
ATOM 699 C CA . SER A 1 91 ? 6.157 -4.992 -10.171 1.00 98.12 91 SER A CA 1
ATOM 700 C C . SER A 1 91 ? 5.809 -3.932 -9.127 1.00 98.12 91 SER A C 1
ATOM 702 O O . SER A 1 91 ? 5.227 -4.273 -8.103 1.00 98.12 91 SER A O 1
ATOM 704 N N . ALA A 1 92 ? 6.102 -2.657 -9.390 1.00 98.38 92 ALA A N 1
ATOM 705 C CA . ALA A 1 92 ? 5.692 -1.552 -8.531 1.00 98.38 92 ALA A CA 1
ATOM 706 C C . ALA A 1 92 ? 4.165 -1.448 -8.442 1.00 98.38 92 ALA A C 1
ATOM 708 O O . ALA A 1 92 ? 3.638 -1.349 -7.339 1.00 98.38 92 ALA A O 1
ATOM 709 N N . HIS A 1 93 ? 3.462 -1.548 -9.573 1.00 98.25 93 HIS A N 1
ATOM 710 C CA . HIS A 1 93 ? 2.001 -1.518 -9.598 1.00 98.25 93 HIS A CA 1
ATOM 711 C C . HIS A 1 93 ? 1.399 -2.674 -8.794 1.00 98.25 93 HIS A C 1
ATOM 713 O O . HIS A 1 93 ? 0.637 -2.429 -7.870 1.00 98.25 93 HIS A O 1
ATOM 719 N N . ARG A 1 94 ? 1.864 -3.912 -9.022 1.00 98.25 94 ARG A N 1
ATOM 720 C CA . ARG A 1 94 ? 1.428 -5.071 -8.226 1.00 98.25 94 ARG A CA 1
ATOM 721 C C . ARG A 1 94 ? 1.644 -4.858 -6.724 1.00 98.25 94 ARG A C 1
ATOM 723 O O . ARG A 1 94 ? 0.776 -5.193 -5.931 1.00 98.25 94 ARG A O 1
ATOM 730 N N . ARG A 1 95 ? 2.791 -4.303 -6.322 1.00 98.25 95 ARG A N 1
ATOM 731 C CA . ARG A 1 95 ? 3.080 -4.029 -4.904 1.00 98.25 95 ARG A CA 1
ATOM 732 C C . ARG A 1 95 ? 2.153 -2.966 -4.316 1.00 98.25 95 ARG A C 1
ATOM 734 O O . ARG A 1 95 ? 1.839 -3.051 -3.134 1.00 98.25 95 ARG A O 1
ATOM 741 N N . LEU A 1 96 ? 1.748 -1.972 -5.106 1.00 98.44 96 LEU A N 1
ATOM 742 C CA . LEU A 1 96 ? 0.763 -0.975 -4.685 1.00 98.44 96 LEU A CA 1
ATOM 743 C C . LEU A 1 96 ? -0.619 -1.610 -4.519 1.00 98.44 96 LEU A C 1
ATOM 745 O O . LEU A 1 96 ? -1.246 -1.383 -3.489 1.00 98.44 96 LEU A O 1
ATOM 749 N N . ASP A 1 97 ? -1.040 -2.454 -5.462 1.00 98.38 97 ASP A N 1
ATOM 750 C CA . ASP A 1 97 ? -2.311 -3.181 -5.373 1.00 98.38 97 ASP A CA 1
ATOM 751 C C . ASP A 1 97 ? -2.341 -4.084 -4.129 1.00 98.38 97 ASP A C 1
ATOM 753 O O . ASP A 1 97 ? -3.289 -4.059 -3.345 1.00 98.38 97 ASP A O 1
ATOM 757 N N . GLU A 1 98 ? -1.263 -4.838 -3.895 1.00 98.25 98 GLU A N 1
ATOM 758 C CA . GLU A 1 98 ? -1.102 -5.665 -2.695 1.00 98.25 98 GLU A CA 1
ATOM 759 C C . GLU A 1 98 ? -1.154 -4.814 -1.418 1.00 98.25 98 GLU A C 1
ATOM 761 O O . GLU A 1 98 ? -1.888 -5.144 -0.486 1.00 98.25 98 GLU A O 1
ATOM 766 N N . ALA A 1 99 ? -0.420 -3.698 -1.369 1.00 98.25 99 ALA A N 1
ATOM 767 C CA . ALA A 1 99 ? -0.429 -2.794 -0.220 1.00 98.25 99 ALA A CA 1
ATOM 768 C C . ALA A 1 99 ? -1.824 -2.210 0.045 1.00 98.25 99 ALA A C 1
ATOM 770 O O . ALA A 1 99 ? -2.236 -2.125 1.201 1.00 98.25 99 ALA A O 1
ATOM 771 N N . GLN A 1 100 ? -2.568 -1.857 -1.003 1.00 98.38 100 GLN A N 1
ATOM 772 C CA . GLN A 1 100 ? -3.931 -1.350 -0.879 1.00 98.38 100 GLN A CA 1
ATOM 773 C C . GLN A 1 100 ? -4.867 -2.402 -0.276 1.00 98.38 100 GLN A C 1
ATOM 775 O O . GLN A 1 100 ? -5.629 -2.084 0.636 1.00 98.38 100 GLN A O 1
ATOM 780 N N . LEU A 1 101 ? -4.769 -3.662 -0.711 1.00 98.12 101 LEU A N 1
ATOM 781 C CA . LEU A 1 101 ? -5.537 -4.759 -0.114 1.00 98.12 101 LEU A CA 1
ATOM 782 C C . LEU A 1 101 ? -5.208 -4.942 1.375 1.00 98.12 101 LEU A C 1
ATOM 784 O O . LEU A 1 101 ? -6.112 -5.142 2.187 1.00 98.12 101 LEU A O 1
ATOM 788 N N . TYR A 1 102 ? -3.931 -4.832 1.753 1.00 97.88 102 TYR A N 1
ATOM 789 C CA . TYR A 1 102 ? -3.528 -4.903 3.160 1.00 97.88 102 TYR A CA 1
ATOM 790 C C . TYR A 1 102 ? -4.066 -3.741 3.995 1.00 97.88 102 TYR A C 1
ATOM 792 O O . TYR A 1 102 ? -4.469 -3.970 5.136 1.00 97.88 102 TYR A O 1
ATOM 800 N N . ILE A 1 103 ? -4.072 -2.522 3.449 1.00 98.44 103 ILE A N 1
ATOM 801 C CA . ILE A 1 103 ? -4.612 -1.337 4.126 1.00 98.44 103 ILE A CA 1
ATOM 802 C C . ILE A 1 103 ? -6.105 -1.528 4.383 1.00 98.44 103 ILE A C 1
ATOM 804 O O . ILE A 1 103 ? -6.518 -1.460 5.536 1.00 98.44 103 ILE A O 1
ATOM 808 N N . VAL A 1 104 ? -6.881 -1.883 3.356 1.00 98.50 104 VAL A N 1
ATOM 809 C CA . VAL A 1 104 ? -8.328 -2.118 3.495 1.00 98.50 104 VAL A CA 1
ATOM 810 C C . VAL A 1 104 ? -8.607 -3.211 4.533 1.00 98.50 104 VAL A C 1
ATOM 812 O O . VAL A 1 104 ? -9.388 -3.015 5.460 1.00 98.50 104 VAL A O 1
ATOM 815 N N . ALA A 1 105 ? -7.888 -4.336 4.477 1.00 98.38 105 ALA A N 1
ATOM 816 C CA . ALA A 1 105 ? -8.049 -5.410 5.460 1.00 98.38 105 ALA A CA 1
ATOM 817 C C . ALA A 1 105 ? -7.613 -5.014 6.887 1.00 98.38 105 ALA A C 1
ATOM 819 O O . ALA A 1 105 ? -8.052 -5.614 7.875 1.00 98.38 105 ALA A O 1
ATOM 820 N N . ALA A 1 106 ? -6.690 -4.063 7.036 1.00 98.25 106 ALA A N 1
ATOM 821 C CA . ALA A 1 106 ? -6.308 -3.519 8.335 1.00 98.25 106 ALA A CA 1
ATOM 822 C C . ALA A 1 106 ? -7.368 -2.545 8.867 1.00 98.25 106 ALA A C 1
ATOM 824 O O . ALA A 1 106 ? -7.708 -2.622 10.049 1.00 98.25 106 ALA A O 1
ATOM 825 N N . GLU A 1 107 ? -7.922 -1.697 8.003 1.00 98.50 107 GLU A N 1
ATOM 826 C CA . GLU A 1 107 ? -9.013 -0.772 8.318 1.00 98.50 107 GLU A CA 1
ATOM 827 C C . GLU A 1 107 ? -10.271 -1.525 8.754 1.00 98.50 107 GLU A C 1
ATOM 829 O O . GLU A 1 107 ? -10.802 -1.239 9.827 1.00 98.50 107 GLU A O 1
ATOM 834 N N . ASP A 1 108 ? -10.677 -2.566 8.024 1.00 98.56 108 ASP A N 1
ATOM 835 C CA . ASP A 1 108 ? -11.825 -3.406 8.390 1.00 98.56 108 ASP A CA 1
ATOM 836 C C . ASP A 1 108 ? -11.648 -4.042 9.776 1.00 98.56 108 ASP A C 1
ATOM 838 O O . ASP A 1 108 ? -12.561 -4.056 10.610 1.00 98.56 108 ASP A O 1
ATOM 842 N N . ARG A 1 109 ? -10.440 -4.545 10.069 1.00 98.19 109 ARG A N 1
ATOM 843 C CA . ARG A 1 109 ? -10.119 -5.113 11.387 1.00 98.19 109 ARG A CA 1
ATOM 844 C C . ARG A 1 109 ? -10.148 -4.057 12.485 1.00 98.19 109 ARG A C 1
ATOM 846 O O . ARG A 1 109 ? -10.647 -4.349 13.576 1.00 98.19 109 ARG A O 1
ATOM 853 N N . ALA A 1 110 ? -9.629 -2.861 12.214 1.00 98.44 110 ALA A N 1
ATOM 854 C CA . ALA A 1 110 ? -9.655 -1.747 13.153 1.00 98.44 110 ALA A CA 1
ATOM 855 C C . ALA A 1 110 ? -11.096 -1.307 13.436 1.00 98.44 110 ALA A C 1
ATOM 857 O O . ALA A 1 110 ? -11.474 -1.200 14.602 1.00 98.44 110 ALA A O 1
ATOM 858 N N . GLN A 1 111 ? -11.922 -1.164 12.401 1.00 98.56 111 GLN A N 1
ATOM 859 C CA . GLN A 1 111 ? -13.328 -0.800 12.532 1.00 98.56 111 GLN A CA 1
ATOM 860 C C . GLN A 1 111 ? -14.101 -1.848 13.337 1.00 98.56 111 GLN A C 1
ATOM 862 O O . GLN A 1 111 ? -14.795 -1.515 14.296 1.00 98.56 111 GLN A O 1
ATOM 867 N N . ALA A 1 112 ? -13.909 -3.135 13.035 1.00 98.38 112 ALA A N 1
ATOM 868 C CA . ALA A 1 112 ? -14.537 -4.215 13.791 1.00 98.38 112 ALA A CA 1
ATOM 869 C C . ALA A 1 112 ? -14.093 -4.246 15.264 1.00 98.38 112 ALA A C 1
ATOM 871 O O . ALA A 1 112 ? -14.870 -4.641 16.137 1.00 98.38 112 ALA A O 1
ATOM 872 N N . ALA A 1 113 ? -12.840 -3.890 15.561 1.00 98.25 113 ALA A N 1
ATOM 873 C CA . ALA A 1 113 ? -12.350 -3.778 16.933 1.00 98.25 113 ALA A CA 1
ATOM 874 C C . ALA A 1 113 ? -12.959 -2.563 17.651 1.00 98.25 113 ALA A C 1
ATOM 876 O O . ALA A 1 113 ? -13.402 -2.700 18.792 1.00 98.25 113 ALA A O 1
ATOM 877 N N . GLN A 1 114 ? -13.055 -1.415 16.974 1.00 98.56 114 GLN A N 1
ATOM 878 C CA . GLN A 1 114 ? -13.693 -0.208 17.506 1.00 98.56 114 GLN A CA 1
ATOM 879 C C . GLN A 1 114 ? -15.173 -0.442 17.822 1.00 98.56 114 GLN A C 1
ATOM 881 O O . GLN A 1 114 ? -15.608 -0.133 18.929 1.00 98.56 114 GLN A O 1
ATOM 886 N N . SER A 1 115 ? -15.938 -1.065 16.918 1.00 98.50 115 SER A N 1
ATOM 887 C CA . SER A 1 115 ? -17.351 -1.386 17.171 1.00 98.50 115 SER A CA 1
ATOM 888 C C . SER A 1 115 ? -17.527 -2.328 18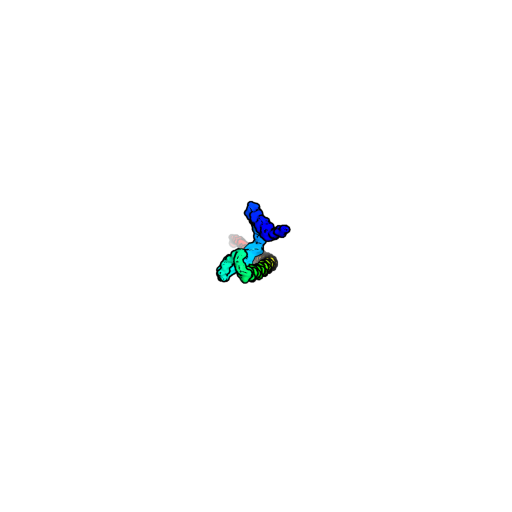.365 1.00 98.50 115 SER A C 1
ATOM 890 O O . SER A 1 115 ? -18.429 -2.134 19.178 1.00 98.50 115 SER A O 1
ATOM 892 N N . ARG A 1 116 ? -16.641 -3.323 18.517 1.00 98.69 116 ARG A N 1
ATOM 893 C CA . ARG A 1 116 ? -16.644 -4.220 19.684 1.00 98.69 116 ARG A CA 1
ATOM 894 C C . ARG A 1 116 ? -16.331 -3.476 20.979 1.00 98.69 116 ARG A C 1
ATOM 896 O O . ARG A 1 116 ? -17.019 -3.691 21.972 1.00 98.69 116 ARG A O 1
ATOM 903 N N . ALA A 1 117 ? -15.330 -2.599 20.971 1.00 98.50 117 ALA A N 1
ATOM 904 C CA . ALA A 1 117 ? -14.989 -1.787 22.135 1.00 98.50 117 ALA A CA 1
ATOM 905 C C . ALA A 1 117 ? -16.149 -0.860 22.533 1.00 98.50 117 ALA A C 1
ATOM 907 O O . ALA A 1 117 ? -16.526 -0.831 23.701 1.00 98.50 117 ALA A O 1
ATOM 908 N N . ALA A 1 118 ? -16.770 -0.181 21.564 1.00 98.56 118 ALA A N 1
ATOM 909 C CA . ALA A 1 118 ? -17.931 0.673 21.802 1.00 98.56 118 ALA A CA 1
ATOM 910 C C . ALA A 1 118 ? -19.112 -0.110 22.401 1.00 98.56 118 ALA A C 1
ATOM 912 O O . ALA A 1 118 ? -19.720 0.341 23.368 1.00 98.56 118 ALA A O 1
ATOM 913 N N . ALA A 1 119 ? -19.393 -1.314 21.892 1.00 98.50 119 ALA A N 1
ATOM 914 C CA . ALA A 1 119 ? -20.440 -2.175 22.441 1.00 98.50 119 ALA A CA 1
ATOM 915 C C . ALA A 1 119 ? -20.148 -2.610 23.888 1.00 98.50 119 ALA A C 1
ATOM 917 O O . ALA A 1 119 ? -21.053 -2.639 24.721 1.00 98.50 119 ALA A O 1
ATOM 918 N N . LEU A 1 120 ? -18.887 -2.924 24.208 1.00 98.56 120 LEU A N 1
ATOM 919 C CA . LEU A 1 120 ? -18.480 -3.274 25.572 1.00 98.56 120 LEU A CA 1
ATOM 920 C C . LEU A 1 120 ? -18.610 -2.092 26.536 1.00 98.56 120 LEU A C 1
ATOM 922 O O . LEU A 1 120 ? -19.054 -2.296 27.666 1.00 98.56 120 LEU A O 1
ATOM 926 N N . ILE A 1 121 ? -18.249 -0.884 26.092 1.00 98.56 121 ILE A N 1
ATOM 927 C CA . ILE A 1 121 ? -18.401 0.350 26.873 1.00 98.56 121 ILE A CA 1
ATOM 928 C C . ILE A 1 121 ? -19.882 0.609 27.145 1.00 98.56 121 ILE A C 1
ATOM 930 O O . ILE A 1 121 ? -20.264 0.676 28.308 1.00 98.56 121 ILE A O 1
ATOM 934 N N . ALA A 1 122 ? -20.728 0.622 26.112 1.00 98.62 122 ALA A N 1
ATOM 935 C CA . ALA A 1 122 ? -22.166 0.841 26.271 1.00 98.62 122 ALA A CA 1
ATOM 936 C C . ALA A 1 122 ? -22.809 -0.196 27.214 1.00 98.62 122 ALA A C 1
ATOM 938 O O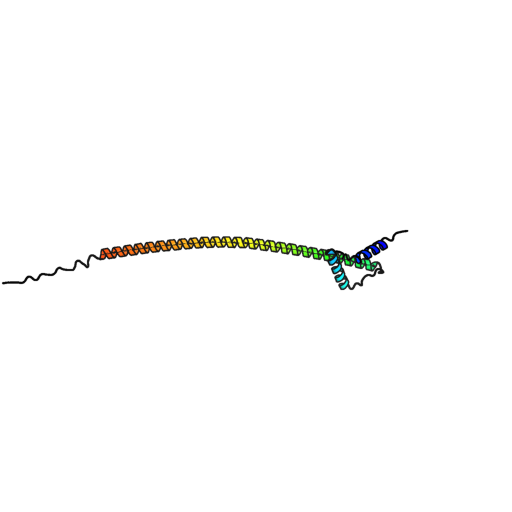 . ALA A 1 122 ? -23.593 0.145 28.096 1.00 98.62 122 ALA A O 1
ATOM 939 N N . ALA A 1 123 ? -22.426 -1.472 27.095 1.00 98.56 123 ALA A N 1
ATOM 940 C CA . ALA A 1 123 ? -22.909 -2.520 27.992 1.00 98.56 123 ALA A CA 1
ATOM 941 C C . ALA A 1 123 ? -22.393 -2.374 29.436 1.00 98.56 123 ALA A C 1
ATOM 943 O O . ALA A 1 123 ? -23.017 -2.884 30.368 1.00 98.56 123 ALA A O 1
ATOM 944 N N . ALA A 1 124 ? -21.221 -1.771 29.644 1.00 98.38 124 ALA A N 1
ATOM 945 C CA . ALA A 1 124 ? -20.698 -1.475 30.975 1.00 98.38 124 ALA A CA 1
ATOM 946 C C . ALA A 1 124 ? -21.400 -0.259 31.592 1.00 98.38 124 ALA A C 1
ATOM 948 O O . ALA A 1 124 ? -21.768 -0.315 32.763 1.00 98.38 124 ALA A O 1
ATOM 949 N N . GLU A 1 125 ? -21.640 0.784 3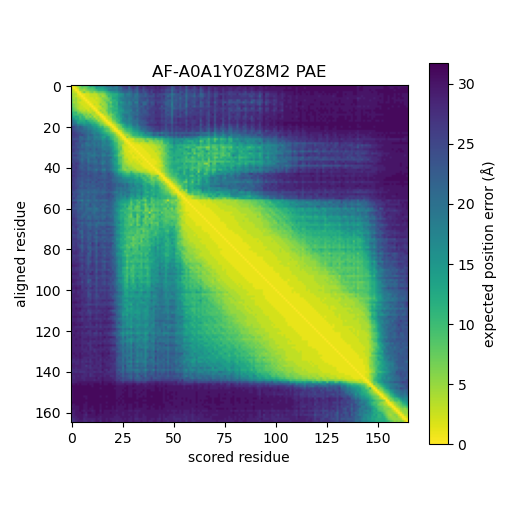0.799 1.00 98.62 125 GLU A N 1
ATOM 950 C CA . GLU A 1 125 ? -22.393 1.973 31.203 1.00 98.62 125 GLU A CA 1
ATOM 951 C C . GLU A 1 125 ? -23.821 1.608 31.607 1.00 98.62 125 GLU A C 1
ATOM 953 O O . GLU A 1 125 ? -24.261 1.996 32.684 1.00 98.62 125 GLU A O 1
ATOM 958 N N . GLU A 1 126 ? -24.522 0.794 30.818 1.00 98.56 126 GLU A N 1
ATOM 959 C CA . GLU A 1 126 ? -25.876 0.334 31.154 1.00 98.56 126 GLU A CA 1
ATOM 960 C C . GLU A 1 126 ? -25.903 -0.439 32.484 1.00 98.56 126 GLU A C 1
ATOM 962 O O . GLU A 1 126 ? -26.728 -0.179 33.359 1.00 98.56 126 GLU A O 1
ATOM 967 N N . ARG A 1 127 ? -24.939 -1.345 32.696 1.00 98.12 127 ARG A N 1
ATOM 968 C CA . ARG A 1 127 ? -24.805 -2.067 33.973 1.00 98.12 127 ARG A CA 1
ATOM 969 C C . ARG A 1 127 ? -24.519 -1.130 35.148 1.00 98.12 127 ARG A C 1
ATOM 971 O O . ARG A 1 127 ? -25.006 -1.387 36.247 1.00 98.12 127 ARG A O 1
ATOM 978 N N . ALA A 1 128 ? -23.742 -0.069 34.933 1.00 98.38 128 ALA A N 1
ATOM 979 C CA . ALA A 1 128 ? -23.476 0.934 35.960 1.00 98.38 128 ALA A CA 1
ATOM 980 C C . ALA A 1 128 ? -24.753 1.709 36.325 1.00 98.38 128 ALA A C 1
ATOM 982 O O . ALA A 1 128 ? -25.082 1.791 37.506 1.00 98.38 128 ALA A O 1
ATOM 983 N N . HIS A 1 129 ? -25.525 2.170 35.335 1.00 98.50 129 HIS A N 1
ATOM 984 C CA . HIS A 1 129 ? -26.799 2.862 35.570 1.00 98.50 129 HIS A CA 1
ATOM 985 C C . HIS A 1 129 ? -27.798 1.982 36.332 1.00 98.50 129 HIS A C 1
ATOM 987 O O . HIS A 1 129 ? -28.390 2.426 37.316 1.00 98.50 129 HIS A O 1
ATOM 993 N N . GLN A 1 130 ? -27.922 0.705 35.957 1.00 98.38 130 GLN A N 1
ATOM 994 C CA . GLN A 1 130 ? -28.781 -0.249 36.666 1.00 98.38 130 GLN A CA 1
ATOM 995 C C . GLN A 1 130 ? -28.359 -0.437 38.130 1.00 98.38 130 GLN A C 1
ATOM 997 O O . GLN A 1 130 ? -29.207 -0.488 39.025 1.00 98.38 130 GLN A O 1
ATOM 1002 N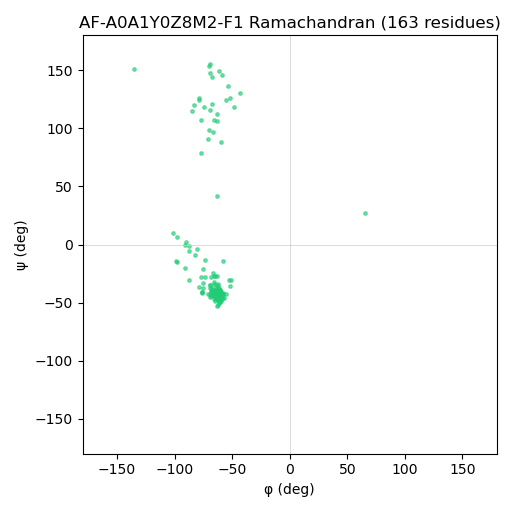 N . ALA A 1 131 ? -27.052 -0.524 38.392 1.00 98.25 131 ALA A N 1
ATOM 1003 C CA . ALA A 1 131 ? -26.530 -0.630 39.751 1.00 98.25 131 ALA A CA 1
ATOM 1004 C C . ALA A 1 131 ? -26.802 0.644 40.570 1.00 98.25 131 ALA A C 1
ATOM 1006 O O . ALA A 1 131 ? -27.176 0.554 41.742 1.00 98.25 131 ALA A O 1
ATOM 1007 N N . GLU A 1 132 ? -26.670 1.822 39.959 1.00 98.50 132 GLU A N 1
ATOM 1008 C CA . GLU A 1 132 ? -26.993 3.101 40.596 1.00 98.50 132 GLU A CA 1
ATOM 1009 C C . GLU A 1 132 ? -28.485 3.238 40.915 1.00 98.50 132 GLU A C 1
ATOM 1011 O O . GLU A 1 132 ? -28.840 3.664 42.016 1.00 98.50 132 GLU A O 1
ATOM 1016 N N . ASP A 1 133 ? -29.369 2.859 39.990 1.00 98.50 133 ASP A N 1
ATOM 1017 C CA . ASP A 1 133 ? -30.819 2.876 40.205 1.00 98.50 133 ASP A CA 1
ATOM 1018 C C . ASP A 1 133 ? -31.234 1.907 41.322 1.00 98.50 133 ASP A C 1
ATOM 1020 O O . ASP A 1 133 ? -32.058 2.251 42.180 1.00 98.50 133 ASP A O 1
ATOM 1024 N N . ALA A 1 134 ? -30.625 0.718 41.365 1.00 97.50 134 ALA A N 1
ATOM 1025 C CA . ALA A 1 134 ? -30.832 -0.249 42.439 1.00 97.50 134 ALA A CA 1
ATOM 1026 C C . ALA A 1 134 ? -30.357 0.302 43.794 1.00 97.50 134 ALA A C 1
ATOM 1028 O O . ALA A 1 134 ? -31.089 0.217 44.784 1.00 97.50 134 ALA A O 1
ATOM 1029 N N . ALA A 1 135 ? -29.178 0.930 43.837 1.00 98.19 135 ALA A N 1
ATOM 1030 C CA . ALA A 1 135 ? -28.647 1.560 45.044 1.00 98.19 135 ALA A CA 1
ATOM 1031 C C . ALA A 1 135 ? -29.532 2.724 45.522 1.00 98.19 135 ALA A C 1
ATOM 1033 O O . ALA A 1 135 ? -29.864 2.798 46.708 1.00 98.19 135 ALA A O 1
ATOM 1034 N N . ARG A 1 136 ? -29.988 3.596 44.610 1.00 98.25 136 ARG A N 1
ATOM 1035 C CA . ARG A 1 136 ? -30.933 4.685 44.922 1.00 98.25 136 ARG A CA 1
ATOM 1036 C C . ARG A 1 136 ? -32.253 4.146 45.469 1.00 98.25 136 ARG A C 1
ATOM 1038 O O . ARG A 1 136 ? -32.765 4.670 46.458 1.00 98.25 136 ARG A O 1
ATOM 1045 N N . SER A 1 137 ? -32.778 3.078 44.873 1.00 97.94 137 SER A N 1
ATOM 1046 C CA . SER A 1 137 ? -34.011 2.427 45.329 1.00 97.94 137 SER A CA 1
ATOM 1047 C C . SER A 1 137 ? -33.859 1.818 46.726 1.00 97.94 137 SER A C 1
ATOM 1049 O O . SER A 1 137 ? -34.745 1.986 47.569 1.00 97.94 137 SER A O 1
ATOM 1051 N N . ALA A 1 138 ? -32.725 1.165 46.998 1.00 97.88 138 ALA A N 1
ATOM 1052 C CA . ALA A 1 138 ? -32.406 0.605 48.308 1.00 97.88 138 ALA A CA 1
ATOM 1053 C C . ALA A 1 138 ? -32.274 1.698 49.384 1.00 97.88 138 ALA A C 1
ATOM 1055 O O . ALA A 1 138 ? -32.884 1.588 50.449 1.00 97.88 138 ALA A O 1
ATOM 1056 N N . LEU A 1 139 ? -31.559 2.790 49.084 1.00 97.00 139 LEU A N 1
ATOM 1057 C CA . LEU A 1 139 ? -31.440 3.949 49.977 1.00 97.00 139 LEU A CA 1
ATOM 1058 C C . LEU A 1 139 ? -32.806 4.584 50.275 1.00 97.00 139 LEU A C 1
ATOM 1060 O O . LEU A 1 139 ? -33.115 4.871 51.430 1.00 97.00 139 LEU A O 1
ATOM 1064 N N . ALA A 1 140 ? -33.653 4.760 49.258 1.00 96.75 140 ALA A N 1
ATOM 1065 C CA . ALA A 1 140 ? -34.999 5.301 49.439 1.00 96.75 140 ALA A CA 1
ATOM 1066 C C . ALA A 1 140 ? -35.893 4.386 50.295 1.00 96.75 140 ALA A C 1
ATOM 1068 O O . ALA A 1 140 ? -36.730 4.872 51.058 1.00 96.75 140 ALA A O 1
ATOM 1069 N N . TRP A 1 141 ? -35.739 3.062 50.183 1.00 96.06 141 TRP A N 1
ATOM 1070 C CA . TRP A 1 141 ? -36.441 2.112 51.045 1.00 96.06 141 TRP A CA 1
ATOM 1071 C C . TRP A 1 141 ? -35.997 2.237 52.509 1.00 96.06 141 TRP A C 1
ATOM 1073 O O . TRP A 1 141 ? -36.868 2.411 53.363 1.00 96.06 141 TRP A O 1
ATOM 1083 N N . LEU A 1 142 ? -34.684 2.269 52.777 1.00 95.88 142 LEU A N 1
ATOM 1084 C CA . LEU A 1 142 ? -34.128 2.446 54.129 1.00 95.88 142 LEU A CA 1
ATOM 1085 C C . LEU A 1 142 ? -34.628 3.736 54.793 1.00 95.88 142 LEU A C 1
ATOM 1087 O O . LEU A 1 142 ? -35.128 3.719 55.916 1.00 95.88 142 LEU A O 1
ATOM 1091 N N . GLN A 1 143 ? -34.604 4.851 54.060 1.00 94.62 143 GLN A N 1
ATOM 1092 C CA . GLN A 1 143 ? -35.086 6.141 54.565 1.00 94.62 143 GLN A CA 1
ATOM 1093 C C . GLN A 1 143 ? -36.585 6.150 54.899 1.00 94.62 143 GLN A C 1
ATOM 1095 O O . GLN A 1 143 ? -37.019 6.950 55.728 1.00 94.62 143 GLN A O 1
ATOM 1100 N N . ARG A 1 144 ? -37.401 5.306 54.250 1.00 93.19 144 ARG A N 1
ATOM 1101 C CA . ARG A 1 144 ? -38.825 5.153 54.596 1.00 93.19 144 ARG A CA 1
ATOM 1102 C C . ARG A 1 144 ? -39.007 4.322 55.861 1.00 93.19 144 ARG A C 1
ATOM 1104 O O . ARG A 1 144 ? -39.845 4.680 56.683 1.00 93.19 144 ARG A O 1
ATOM 1111 N N . THR A 1 145 ? -38.240 3.244 56.020 1.00 90.56 145 THR A N 1
ATOM 1112 C CA . THR A 1 145 ? -38.337 2.350 57.185 1.00 90.56 145 THR A CA 1
ATOM 1113 C C . THR A 1 145 ? -37.747 2.952 58.457 1.00 90.56 145 THR A C 1
ATOM 1115 O O . THR A 1 145 ? -38.231 2.638 59.535 1.00 90.56 145 THR A O 1
ATOM 1118 N N . GLU A 1 146 ? -36.765 3.850 58.346 1.00 79.75 146 GLU A N 1
ATOM 1119 C CA . GLU A 1 146 ? -36.180 4.583 59.484 1.00 79.75 146 GLU A CA 1
ATOM 1120 C C . GLU A 1 146 ? -37.011 5.812 59.913 1.00 79.75 146 GLU A C 1
ATOM 1122 O O . GLU A 1 146 ? -36.767 6.404 60.963 1.00 79.75 146 GLU A O 1
ATOM 1127 N N . ARG A 1 147 ? -38.036 6.203 59.140 1.00 60.66 147 ARG A N 1
ATOM 1128 C CA . ARG A 1 147 ? -38.876 7.382 59.421 1.00 60.66 147 ARG A CA 1
ATOM 1129 C C . ARG A 1 147 ? -40.017 7.254 60.461 1.00 60.66 147 ARG A C 1
ATOM 1131 O O . ARG A 1 147 ? -40.630 8.294 60.704 1.00 60.66 147 ARG A O 1
ATOM 1138 N N . PRO A 1 148 ? -40.368 6.108 61.090 1.00 53.28 148 PRO A N 1
ATOM 1139 C CA . PRO A 1 148 ? -41.554 6.050 61.952 1.00 53.28 148 PRO A CA 1
ATOM 1140 C C . PRO A 1 148 ? -41.338 6.372 63.446 1.00 53.28 148 PRO A C 1
ATOM 1142 O O . PRO A 1 148 ? -42.318 6.353 64.183 1.00 53.28 148 PRO A O 1
ATOM 1145 N N . GLU A 1 149 ? -40.141 6.728 63.929 1.00 51.47 149 GLU A N 1
ATOM 1146 C CA . GLU A 1 149 ? -39.943 6.954 65.382 1.00 51.47 149 GLU A CA 1
ATOM 1147 C C . GLU A 1 149 ? -40.002 8.420 65.850 1.00 51.47 149 GLU A C 1
ATOM 1149 O O . GLU A 1 149 ? -40.214 8.680 67.034 1.00 51.47 149 GLU A O 1
ATOM 1154 N N . THR A 1 150 ? -39.913 9.412 64.959 1.00 52.50 150 THR A N 1
ATOM 1155 C CA . THR A 1 150 ? -39.903 10.833 65.374 1.00 52.50 150 THR A CA 1
ATOM 1156 C C . THR A 1 150 ? -41.287 11.474 65.525 1.00 52.50 150 THR A C 1
ATOM 1158 O O . THR A 1 150 ? -41.381 12.595 66.016 1.00 52.50 150 THR A O 1
ATOM 1161 N N . ALA A 1 151 ? -42.375 10.777 65.172 1.00 47.44 151 ALA A N 1
ATOM 1162 C CA . ALA A 1 151 ? -43.745 11.288 65.323 1.00 47.44 151 ALA A CA 1
ATOM 1163 C C . ALA A 1 151 ? -44.482 10.770 66.579 1.00 47.44 151 ALA A C 1
ATOM 1165 O O . ALA A 1 151 ? -45.504 11.339 66.959 1.00 47.44 151 ALA A O 1
ATOM 1166 N N . ALA A 1 152 ? -43.977 9.727 67.251 1.00 49.34 152 ALA A N 1
ATOM 1167 C CA . ALA A 1 152 ? -44.657 9.089 68.387 1.00 49.34 152 ALA A CA 1
ATOM 1168 C C . ALA A 1 152 ? -44.294 9.676 69.770 1.00 49.34 152 ALA A C 1
ATOM 1170 O O . ALA A 1 152 ? -44.841 9.245 70.782 1.00 49.34 152 ALA A O 1
ATOM 1171 N N . THR A 1 153 ? -43.411 10.679 69.839 1.00 50.84 153 THR A N 1
ATOM 1172 C CA . THR A 1 153 ? -43.031 11.379 71.085 1.00 50.84 153 THR A CA 1
ATOM 1173 C C . THR A 1 153 ? -43.699 12.746 71.269 1.00 50.84 153 THR A C 1
ATOM 1175 O O . THR A 1 153 ? -43.384 13.464 72.219 1.00 50.84 153 THR A O 1
ATOM 1178 N N . ALA A 1 154 ? -44.684 13.103 70.436 1.00 53.75 154 ALA A N 1
ATOM 1179 C CA . ALA A 1 154 ? -45.582 14.225 70.716 1.00 53.75 154 ALA A CA 1
ATOM 1180 C C . ALA A 1 154 ? -46.628 13.809 71.770 1.00 53.75 154 ALA A C 1
ATOM 1182 O O . ALA A 1 154 ? -47.767 13.461 71.465 1.00 53.75 154 ALA A O 1
ATOM 1183 N N . SER A 1 155 ? -46.185 13.805 73.028 1.00 49.47 155 SER A N 1
ATOM 1184 C CA . SER A 1 155 ? -46.995 13.582 74.228 1.00 49.47 155 SER A CA 1
ATOM 1185 C C . SER A 1 155 ? -48.208 14.539 74.272 1.00 49.47 155 SER A C 1
ATOM 1187 O O . SER A 1 155 ? -48.043 15.728 73.983 1.00 49.47 155 SER A O 1
ATOM 1189 N N . PRO A 1 156 ? -49.425 14.075 74.620 1.00 54.25 156 PRO A N 1
ATOM 1190 C CA . PRO A 1 156 ? -50.636 14.899 74.590 1.00 54.25 156 PRO A CA 1
ATOM 1191 C C . PRO A 1 156 ? -50.649 15.978 75.695 1.00 54.25 156 PRO A C 1
ATOM 1193 O O . PRO A 1 156 ? -50.043 15.794 76.754 1.00 54.25 156 PRO A O 1
ATOM 1196 N N . PRO A 1 157 ? -51.356 17.111 75.492 1.00 53.50 157 PRO A N 1
ATOM 1197 C CA . PRO A 1 157 ? -51.386 18.209 76.453 1.00 53.50 157 PRO A CA 1
ATOM 1198 C C . PRO A 1 157 ? -52.115 17.799 77.740 1.00 53.50 157 PRO A C 1
ATOM 1200 O O . PRO A 1 157 ? -53.297 17.457 77.730 1.00 53.50 157 PRO A O 1
ATOM 1203 N N . VAL A 1 158 ? -51.410 17.870 78.871 1.00 57.91 158 VAL A N 1
ATOM 1204 C CA . VAL A 1 158 ? -51.981 17.663 80.208 1.00 57.91 158 VAL A CA 1
ATOM 1205 C C . VAL A 1 158 ? -52.970 18.793 80.511 1.00 57.91 158 VAL A C 1
ATOM 1207 O O . VAL A 1 158 ? -52.584 19.932 80.782 1.00 57.91 158 VAL A O 1
ATOM 1210 N N . LEU A 1 159 ? -54.264 18.471 80.480 1.00 53.25 159 LEU A N 1
ATOM 1211 C CA . LEU A 1 159 ? -55.338 19.325 80.983 1.00 53.25 159 LEU A CA 1
ATOM 1212 C C . LEU A 1 159 ? -55.160 19.532 82.496 1.00 53.25 159 LEU A C 1
ATOM 1214 O O . LEU A 1 159 ? -55.312 18.608 83.293 1.00 53.25 159 LEU A O 1
ATOM 1218 N N . ARG A 1 160 ? -54.845 20.770 82.897 1.00 52.59 160 ARG A N 1
ATOM 1219 C CA . ARG A 1 160 ? -54.860 21.214 84.298 1.00 52.59 160 ARG A CA 1
ATOM 1220 C C . ARG A 1 160 ? -56.285 21.128 84.854 1.00 52.59 160 ARG A C 1
ATOM 1222 O O . ARG A 1 160 ? -57.113 21.991 84.568 1.00 52.59 160 ARG A O 1
ATOM 1229 N N . ALA A 1 161 ? -56.547 2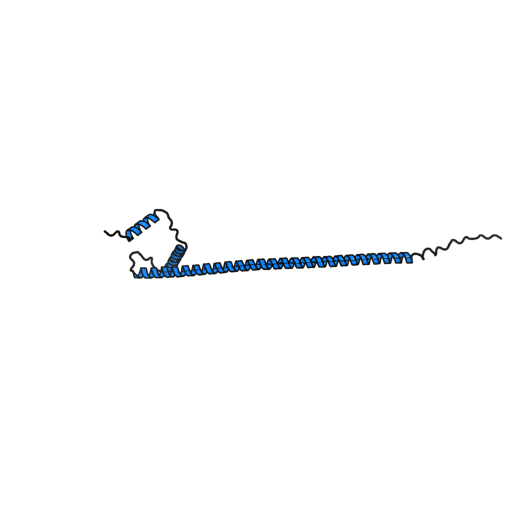0.139 85.705 1.00 53.78 161 ALA A N 1
ATOM 1230 C CA . ALA A 1 161 ? -57.728 20.128 86.557 1.00 53.78 161 ALA A CA 1
ATOM 1231 C C . ALA A 1 161 ? -57.550 21.138 87.705 1.00 53.78 161 ALA A C 1
ATOM 1233 O O . ALA A 1 161 ? -56.624 21.062 88.513 1.00 53.78 161 ALA A O 1
ATOM 1234 N N . ARG A 1 162 ? -58.447 22.121 87.730 1.00 52.12 162 ARG A N 1
ATOM 1235 C CA . ARG A 1 162 ? -58.574 23.176 88.734 1.00 52.12 162 ARG A CA 1
ATOM 1236 C C . ARG A 1 162 ? -59.289 22.601 89.965 1.00 52.12 162 ARG A C 1
ATOM 1238 O O . ARG A 1 162 ? -60.389 22.073 89.844 1.00 52.12 162 ARG A O 1
ATOM 1245 N N . ARG A 1 163 ? -58.653 22.715 91.132 1.00 44.56 163 ARG A N 1
ATOM 1246 C CA . ARG A 1 163 ? -59.203 22.400 92.464 1.00 44.56 163 ARG A CA 1
ATOM 1247 C C . ARG A 1 163 ? -60.454 23.246 92.763 1.00 44.56 163 ARG A C 1
ATOM 1249 O O . ARG A 1 163 ? -60.449 24.434 92.427 1.00 44.56 163 ARG A O 1
ATOM 1256 N N . PRO A 1 164 ? -61.442 22.694 93.484 1.00 56.47 164 PRO A N 1
ATOM 1257 C CA . PRO A 1 164 ? -62.047 23.471 94.566 1.00 56.47 164 PRO A CA 1
ATOM 1258 C C . PRO A 1 164 ? -62.246 22.649 95.853 1.00 56.47 164 PRO A C 1
ATOM 1260 O O . PRO A 1 164 ? -62.485 21.446 95.784 1.00 56.47 164 PRO A O 1
ATOM 1263 N N . GLY A 1 165 ? -62.201 23.344 96.996 1.00 54.62 165 GLY A N 1
ATOM 1264 C CA . GLY A 1 165 ? -62.630 22.862 98.316 1.00 54.62 165 GLY A CA 1
ATOM 1265 C C . GLY A 1 165 ? -61.500 22.405 99.212 1.00 54.62 165 GLY A C 1
ATOM 1266 O O . GLY A 1 165 ? -61.285 21.179 99.269 1.00 54.62 165 GLY A O 1
#

pLDDT: mean 77.57, std 20.21, range [40.06, 98.69]

Solvent-accessible surface area (backbone atoms only — not comparable to full-atom values): 9693 Å² total; per-residue (Å²): 135,83,80,56,64,71,59,55,53,54,52,52,58,56,54,50,67,72,46,85,61,72,74,81,62,51,69,66,56,50,52,32,53,49,43,33,51,57,47,36,63,71,71,69,58,73,85,82,54,99,83,56,59,72,71,60,53,54,53,49,53,53,45,48,49,53,26,41,54,51,48,52,53,51,48,53,50,51,53,50,51,51,53,50,51,53,51,52,52,52,53,50,50,51,52,49,54,54,49,49,53,52,48,54,59,47,50,54,51,50,51,56,49,50,54,51,50,52,53,52,48,54,58,48,51,51,54,48,52,54,50,49,53,51,51,53,51,50,50,55,49,52,59,58,73,70,58,73,70,82,72,77,73,76,73,78,86,83,79,81,82,80,86,84,135